Protein AF-A0A5M9JS81-F1 (afdb_monomer_lite)

Foldseek 3Di:
DDKDADDPVPPDARIWDADPVGTQKGWHQDPPFQWIWIDGPPWIKIWHFDDDPDTKTKIWGQAPVRDIWIKIWDWFLDDLAVVLVAPSTFTFIATPVPRDTFKTKHQHHDDPPVDQIGIDGDVVNVVVCSDDSVVVRRVVSRVSVSVVVVVVVVVVVVVD

pLDDT: mean 85.74, std 10.2, range [51.81, 96.88]

Sequence (160 aa):
MSIAIHSGLSGEPSIVVSSPAGVMGTADFHSFSSKTDIVVGNTSTSLQSTGFLSPVWDFTYTFDDGHQEVFEWRRSSGDAVAGLGGRSRGQKLVRVSNGEVVAAWTHPGGFNLDKLAKIGLLDSAREYGWGERWDVTVVIGALALIEKERRTRNNASNAA

Secondary structure (DSSP, 8-state):
-EEEE--TTSSS-SEEEEETTEEEEEEEE-TTSS-EEEEETTEEEEEEEE-SSS-EEEEEEE-TTS-EEEEEEEEE-SHHHHTTTEEEEEEEEEETTT--EEEEEEEESSS-SS---EEEE-HHHHHTT--HHHHHHHHHHHHHHHHHHHHHHHHHHHT-

Radius of gyration: 15.45 Å; chains: 1; bounding box: 45×35×36 Å

Structure (mmCIF, N/CA/C/O backbone):
data_AF-A0A5M9JS81-F1
#
_entry.id   AF-A0A5M9JS81-F1
#
loop_
_atom_site.group_PDB
_atom_site.id
_atom_site.type_symbol
_atom_site.label_atom_id
_atom_site.label_alt_id
_atom_site.label_comp_id
_atom_site.label_asym_id
_atom_site.label_entity_id
_atom_site.label_seq_id
_atom_site.pdbx_PDB_ins_code
_atom_site.Cartn_x
_atom_site.Cartn_y
_atom_site.Cartn_z
_atom_site.occupancy
_atom_site.B_iso_or_equiv
_atom_site.auth_seq_id
_atom_site.auth_comp_id
_atom_site.auth_asym_id
_atom_site.auth_atom_id
_atom_site.pdbx_PDB_model_num
ATOM 1 N N . MET A 1 1 ? -8.327 16.077 -2.415 1.00 78.88 1 MET A N 1
ATOM 2 C CA . MET A 1 1 ? -7.440 15.203 -1.623 1.00 78.88 1 MET A CA 1
ATOM 3 C C . MET A 1 1 ? -6.109 15.915 -1.475 1.00 78.88 1 MET A C 1
ATOM 5 O O . MET A 1 1 ? -5.653 16.498 -2.453 1.00 78.88 1 MET A O 1
ATOM 9 N N . SER A 1 2 ? -5.532 15.919 -0.280 1.00 86.88 2 SER A N 1
ATOM 10 C CA . SER A 1 2 ? -4.213 16.481 0.013 1.00 86.88 2 SER A CA 1
ATOM 11 C C . SER A 1 2 ? -3.355 15.445 0.735 1.00 86.88 2 SER A C 1
ATOM 13 O O . SER A 1 2 ? -3.876 14.553 1.406 1.00 86.88 2 SER A O 1
ATOM 15 N N . ILE A 1 3 ? -2.040 15.552 0.555 1.00 88.81 3 ILE A N 1
ATOM 16 C CA . ILE A 1 3 ? -1.047 14.688 1.191 1.00 88.81 3 ILE A CA 1
ATOM 17 C C . ILE A 1 3 ? -0.065 15.604 1.914 1.00 88.81 3 ILE A C 1
ATOM 19 O O . ILE A 1 3 ? 0.513 16.492 1.286 1.00 88.81 3 ILE A O 1
ATOM 23 N N . ALA A 1 4 ? 0.113 15.391 3.213 1.00 89.12 4 ALA A N 1
ATOM 24 C CA . ALA A 1 4 ? 1.131 16.054 4.015 1.00 89.12 4 ALA A CA 1
ATOM 25 C C . ALA A 1 4 ? 2.219 15.044 4.401 1.00 89.12 4 ALA A C 1
ATOM 27 O O . ALA A 1 4 ? 1.924 13.882 4.688 1.00 89.12 4 ALA A O 1
ATOM 28 N N . ILE A 1 5 ? 3.480 15.479 4.359 1.00 87.50 5 ILE A N 1
ATOM 29 C CA . ILE A 1 5 ? 4.648 14.663 4.701 1.00 87.50 5 ILE A CA 1
ATOM 30 C C . ILE A 1 5 ? 5.395 15.374 5.820 1.00 87.50 5 ILE A C 1
ATOM 32 O O . ILE A 1 5 ? 5.822 16.517 5.653 1.00 87.50 5 ILE A O 1
ATOM 36 N N . HIS A 1 6 ? 5.585 14.673 6.931 1.00 83.62 6 HIS A N 1
ATOM 37 C CA . HIS A 1 6 ? 6.191 15.209 8.140 1.00 83.62 6 HIS A CA 1
ATOM 38 C C . HIS A 1 6 ? 7.532 14.525 8.429 1.00 83.62 6 HIS A C 1
ATOM 40 O O . HIS A 1 6 ? 7.801 13.381 8.032 1.00 83.62 6 HIS A O 1
ATOM 46 N N . SER A 1 7 ? 8.420 15.253 9.105 1.00 73.00 7 SER A N 1
ATOM 47 C CA . SER A 1 7 ? 9.674 14.708 9.619 1.00 73.00 7 SER A CA 1
ATOM 48 C C . SER A 1 7 ? 9.459 14.147 11.027 1.00 73.00 7 SER A C 1
ATOM 50 O O . SER A 1 7 ? 8.623 14.644 11.784 1.00 73.00 7 SER A O 1
ATOM 52 N N . GLY A 1 8 ? 10.239 13.125 11.397 1.00 62.00 8 GLY A N 1
ATOM 53 C CA . GLY A 1 8 ? 10.082 12.382 12.659 1.00 62.00 8 GLY A CA 1
ATOM 54 C C . GLY A 1 8 ? 10.337 13.183 13.945 1.00 62.00 8 GLY A C 1
ATOM 55 O O . GLY A 1 8 ? 10.305 12.610 15.025 1.00 62.00 8 GLY A O 1
ATOM 56 N N . LEU A 1 9 ? 10.600 14.490 13.845 1.00 62.19 9 LEU A N 1
ATOM 57 C CA . LEU A 1 9 ? 10.746 15.403 14.985 1.00 62.19 9 LEU A CA 1
ATOM 58 C C . LEU A 1 9 ? 9.480 16.235 15.256 1.00 62.19 9 LEU A C 1
ATOM 60 O O . LEU A 1 9 ? 9.442 16.962 16.242 1.00 62.19 9 LEU A O 1
ATOM 64 N N . SER A 1 10 ? 8.461 16.159 14.393 1.00 63.22 10 SER A N 1
ATOM 65 C CA . SER A 1 10 ? 7.247 16.989 14.494 1.00 63.22 10 SER A CA 1
ATOM 66 C C . SER A 1 10 ? 6.203 16.473 15.493 1.00 63.22 10 SER A C 1
ATOM 68 O O . SER A 1 10 ? 5.296 17.215 15.850 1.00 63.22 10 SER A O 1
ATOM 70 N N . GLY A 1 11 ? 6.306 15.214 15.939 1.00 72.12 11 GLY A N 1
ATOM 71 C CA . GLY A 1 11 ? 5.258 14.544 16.724 1.00 72.12 11 GLY A CA 1
ATOM 72 C C . GLY A 1 11 ? 3.995 14.194 15.919 1.00 72.12 11 GLY A C 1
ATOM 73 O O . GLY A 1 11 ? 3.086 13.571 16.461 1.00 72.12 11 GLY A O 1
ATOM 74 N N . GLU A 1 12 ? 3.941 14.568 14.638 1.00 80.31 12 GLU A N 1
ATOM 75 C CA . GLU A 1 12 ? 2.863 14.248 13.703 1.00 80.31 12 GLU A CA 1
ATOM 76 C C . GLU A 1 12 ? 3.183 12.958 12.922 1.00 80.31 12 GLU A C 1
ATOM 78 O O . GLU A 1 12 ? 4.363 12.635 12.732 1.00 80.31 12 GLU A O 1
ATOM 83 N N . PRO A 1 13 ? 2.165 12.221 12.429 1.00 83.94 13 PRO A N 1
ATOM 84 C CA . PRO A 1 13 ? 2.395 11.056 11.582 1.00 83.94 13 PRO A CA 1
ATOM 85 C C . PRO A 1 13 ? 3.220 11.415 10.346 1.00 83.94 13 PRO A C 1
ATOM 87 O O . PRO A 1 13 ? 2.986 12.435 9.696 1.00 83.94 13 PRO A O 1
ATOM 90 N N . SER A 1 14 ? 4.159 10.542 9.982 1.00 86.94 14 SER A N 1
ATOM 91 C CA . SER A 1 14 ? 5.080 10.761 8.859 1.00 86.94 14 SER A CA 1
ATOM 92 C C . SER A 1 14 ? 4.380 11.091 7.529 1.00 86.94 14 SER A C 1
ATOM 94 O O . SER A 1 14 ? 4.911 11.873 6.737 1.00 86.94 14 SER A O 1
ATOM 96 N N . ILE A 1 15 ? 3.203 10.514 7.271 1.00 92.12 15 ILE A N 1
ATOM 97 C CA . ILE A 1 15 ? 2.335 10.832 6.131 1.00 92.12 15 ILE A CA 1
ATOM 98 C C . ILE A 1 15 ? 0.898 10.986 6.630 1.00 92.12 15 ILE A C 1
ATOM 100 O O . ILE A 1 15 ? 0.406 10.138 7.374 1.00 92.12 15 ILE A O 1
ATOM 104 N N . VAL A 1 16 ? 0.198 12.015 6.153 1.00 92.56 16 VAL A N 1
ATOM 105 C CA . VAL A 1 16 ? -1.242 12.209 6.371 1.00 92.56 16 VAL A CA 1
ATOM 106 C C . VAL A 1 16 ? -1.933 12.390 5.023 1.00 92.56 16 VAL A C 1
ATOM 108 O O . VAL A 1 16 ? -1.543 13.249 4.231 1.00 92.56 16 VAL A O 1
ATOM 111 N N . VAL A 1 17 ? -2.962 11.584 4.758 1.00 91.25 17 VAL A N 1
ATOM 112 C CA . VAL A 1 17 ? -3.821 11.705 3.574 1.00 91.25 17 VAL A CA 1
ATOM 113 C C . VAL A 1 17 ? -5.188 12.213 4.009 1.00 91.25 17 VAL A C 1
ATOM 115 O O . VAL A 1 17 ? -5.841 11.598 4.853 1.00 91.25 17 VAL A O 1
ATOM 118 N N . SER A 1 18 ? -5.637 13.311 3.404 1.00 91.75 18 SER A N 1
ATOM 119 C CA . SER A 1 18 ? -6.886 13.982 3.773 1.00 91.75 18 SER A CA 1
ATOM 120 C C . SER A 1 18 ? -7.767 14.283 2.562 1.00 91.75 18 SER A C 1
ATOM 122 O O . SER A 1 18 ? -7.300 14.558 1.451 1.00 91.75 18 SER A O 1
ATOM 124 N N . SER A 1 19 ? -9.076 14.291 2.788 1.00 88.50 19 SER A N 1
ATOM 125 C CA . SER A 1 19 ? -10.086 14.851 1.891 1.00 88.50 19 SER A CA 1
ATOM 126 C C . SER A 1 19 ? -10.670 16.133 2.505 1.00 88.50 19 SER A C 1
ATOM 128 O O . SER A 1 19 ? -10.417 16.419 3.676 1.00 88.50 19 SER A O 1
ATOM 130 N N . PRO A 1 20 ? -11.477 16.915 1.764 1.00 89.12 20 PRO A N 1
ATOM 131 C CA . PRO A 1 20 ? -12.207 18.038 2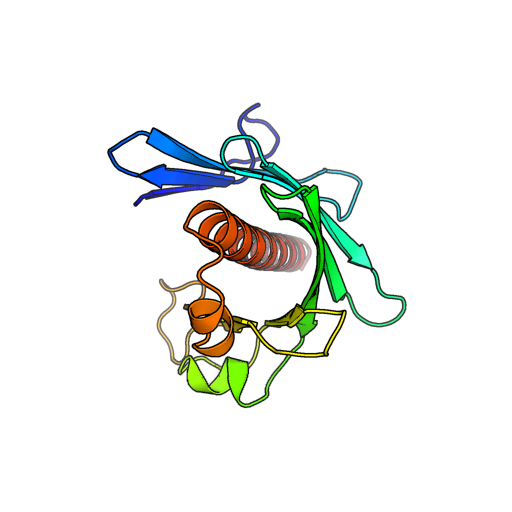.355 1.00 89.12 20 PRO A CA 1
ATOM 132 C C . PRO A 1 20 ? -13.114 17.646 3.534 1.00 89.12 20 PRO A C 1
ATOM 134 O O . PRO A 1 20 ? -13.433 18.501 4.351 1.00 89.12 20 PRO A O 1
ATOM 137 N N . ALA A 1 21 ? -13.520 16.374 3.633 1.00 87.19 21 ALA A N 1
ATOM 138 C CA . ALA A 1 21 ? -14.350 15.869 4.723 1.00 87.19 21 ALA A CA 1
ATOM 139 C C . ALA A 1 21 ? -13.547 15.469 5.977 1.00 87.19 21 ALA A C 1
ATOM 141 O O . ALA A 1 21 ? -14.139 15.284 7.036 1.00 87.19 21 ALA A O 1
ATOM 142 N N . GLY A 1 22 ? -12.218 15.337 5.881 1.00 89.56 22 GLY A N 1
ATOM 143 C CA . GLY A 1 22 ? -11.360 14.984 7.012 1.00 89.56 22 GLY A CA 1
ATOM 144 C C . GLY A 1 22 ? -10.173 14.094 6.643 1.00 89.56 22 GLY A C 1
ATOM 145 O O . GLY A 1 22 ? -9.893 13.837 5.469 1.00 89.56 22 GLY A O 1
ATOM 146 N N . VAL A 1 23 ? -9.463 13.625 7.672 1.00 92.06 23 VAL A N 1
ATOM 147 C CA . VAL A 1 23 ? -8.333 12.694 7.533 1.00 92.06 23 VAL A CA 1
ATOM 148 C C . VAL A 1 23 ? -8.851 11.330 7.083 1.00 92.06 23 VAL A C 1
ATOM 150 O O . VAL A 1 23 ? -9.749 10.768 7.702 1.00 92.06 23 VAL A O 1
ATOM 153 N N . MET A 1 24 ? -8.271 10.802 6.008 1.00 93.06 24 MET A N 1
ATOM 154 C CA . MET A 1 24 ? -8.606 9.485 5.463 1.00 93.06 24 MET A CA 1
ATOM 155 C C . MET A 1 24 ? -7.711 8.401 6.062 1.00 93.06 24 MET A C 1
ATOM 157 O O . MET A 1 24 ? -8.182 7.319 6.398 1.00 93.06 24 MET A O 1
ATOM 161 N N . GLY A 1 25 ? -6.424 8.700 6.232 1.00 93.88 25 GLY A N 1
ATOM 162 C CA . GLY A 1 25 ? -5.493 7.795 6.887 1.00 93.88 25 GLY A CA 1
ATOM 163 C C . GLY A 1 25 ? -4.112 8.398 7.087 1.00 93.88 25 GLY A C 1
ATOM 164 O O . GLY A 1 25 ? -3.786 9.462 6.551 1.00 93.88 25 GLY A O 1
ATOM 165 N N . THR A 1 26 ? -3.302 7.705 7.874 1.00 95.12 26 THR A N 1
ATOM 166 C CA . THR A 1 26 ? -1.959 8.131 8.254 1.00 95.12 26 THR A CA 1
ATOM 167 C C . THR A 1 26 ? -0.961 6.988 8.108 1.00 95.12 26 THR A C 1
ATOM 169 O O . THR A 1 26 ? -1.329 5.813 8.135 1.00 95.12 26 THR A O 1
ATOM 172 N N . ALA A 1 27 ? 0.310 7.339 7.931 1.00 94.12 27 ALA A N 1
ATOM 173 C CA . ALA A 1 27 ? 1.426 6.407 7.992 1.00 94.12 27 ALA A CA 1
ATOM 174 C C . ALA A 1 27 ? 2.494 6.959 8.928 1.00 94.12 27 ALA A C 1
ATOM 176 O O . ALA A 1 27 ? 2.817 8.145 8.840 1.00 94.12 27 ALA A O 1
ATOM 177 N N . ASP A 1 28 ? 3.091 6.108 9.754 1.00 92.69 28 ASP A N 1
ATOM 178 C CA . ASP A 1 28 ? 4.194 6.503 10.618 1.00 92.69 28 ASP A CA 1
ATOM 179 C C . ASP A 1 28 ? 5.413 5.596 10.475 1.00 92.69 28 ASP A C 1
ATOM 181 O O . ASP A 1 28 ? 5.312 4.368 10.479 1.00 92.69 28 ASP A O 1
ATOM 185 N N . PHE A 1 29 ? 6.582 6.207 10.300 1.00 89.75 29 PHE A N 1
ATOM 186 C CA . PHE A 1 29 ? 7.834 5.505 10.064 1.00 89.75 29 PHE A CA 1
ATOM 187 C C . PHE A 1 29 ? 8.595 5.322 11.361 1.00 89.75 29 PHE A C 1
ATOM 189 O O . PHE A 1 29 ? 8.821 6.265 12.112 1.00 89.75 29 PHE A O 1
ATOM 196 N N . HIS A 1 30 ? 9.082 4.107 11.581 1.00 85.19 30 HIS A N 1
ATOM 197 C CA . HIS A 1 30 ? 9.879 3.814 12.759 1.00 85.19 30 HIS A CA 1
ATOM 198 C C . HIS A 1 30 ? 11.352 4.134 12.491 1.00 85.19 30 HIS A C 1
ATOM 200 O O . HIS A 1 30 ? 11.910 3.726 11.476 1.00 85.19 30 HIS A O 1
ATOM 206 N N . SER A 1 31 ? 12.012 4.839 13.412 1.00 75.88 31 SER A N 1
ATOM 207 C CA . SER A 1 31 ? 13.407 5.283 13.229 1.00 75.88 31 SER A CA 1
ATOM 208 C C . SER A 1 31 ? 14.431 4.144 13.230 1.00 75.88 31 SER A C 1
ATOM 210 O O . SER A 1 31 ? 15.480 4.256 12.604 1.00 75.88 31 SER A O 1
ATOM 212 N N . PHE A 1 32 ? 14.135 3.050 13.935 1.00 71.94 32 PHE A N 1
ATOM 213 C CA . PHE A 1 32 ? 15.060 1.928 14.150 1.00 71.94 32 PHE A CA 1
ATOM 214 C C . PHE A 1 32 ? 14.583 0.619 13.515 1.00 71.94 32 PHE A C 1
ATOM 216 O O . PHE A 1 32 ? 15.153 -0.440 13.761 1.00 71.94 32 PHE A O 1
ATOM 223 N N . SER A 1 33 ? 13.519 0.675 12.718 1.00 81.25 33 SER A N 1
ATOM 224 C CA . SER A 1 33 ? 12.935 -0.490 12.062 1.00 81.25 33 SER A CA 1
ATOM 225 C C . SER A 1 33 ? 12.539 -0.140 10.636 1.00 81.25 33 SER A C 1
ATOM 227 O O . SER A 1 33 ? 12.298 1.015 10.301 1.00 81.25 33 SER A O 1
ATOM 229 N N . SER A 1 34 ? 12.427 -1.155 9.783 1.00 82.88 34 SER A N 1
ATOM 230 C CA . SER A 1 34 ? 11.801 -0.990 8.473 1.00 82.88 34 SER A CA 1
ATOM 231 C C . SER A 1 34 ? 10.290 -0.749 8.594 1.00 82.88 34 SER A C 1
ATOM 233 O O . SER A 1 34 ? 9.675 -0.299 7.631 1.00 82.88 34 SER A O 1
ATOM 235 N N . LYS A 1 35 ? 9.694 -1.013 9.762 1.00 89.75 35 LYS A N 1
ATOM 236 C CA . LYS A 1 35 ? 8.255 -0.950 10.015 1.00 89.75 35 LYS A CA 1
ATOM 237 C C . LYS A 1 35 ? 7.647 0.428 9.725 1.00 89.75 35 LYS A C 1
ATOM 239 O O . LYS A 1 35 ? 8.211 1.478 10.036 1.00 89.75 35 LYS A O 1
ATOM 244 N N . THR A 1 36 ? 6.460 0.404 9.135 1.00 92.31 36 THR A N 1
ATOM 245 C CA . THR A 1 36 ? 5.572 1.554 8.996 1.00 92.31 36 THR A CA 1
ATOM 246 C C . THR A 1 36 ? 4.184 1.176 9.447 1.00 92.31 36 THR A C 1
ATOM 248 O O . THR A 1 36 ? 3.596 0.261 8.880 1.00 92.31 36 THR A O 1
ATOM 251 N N . ASP A 1 37 ? 3.662 1.883 10.437 1.00 94.50 37 ASP A N 1
ATOM 252 C CA . ASP A 1 37 ? 2.286 1.684 10.877 1.00 94.50 37 ASP A CA 1
ATOM 253 C C . ASP A 1 37 ? 1.359 2.535 10.011 1.00 94.50 37 ASP A C 1
ATOM 255 O O . ASP A 1 37 ? 1.636 3.706 9.765 1.00 94.50 37 ASP A O 1
ATOM 259 N N . ILE A 1 38 ? 0.294 1.926 9.498 1.00 95.50 38 ILE A N 1
ATOM 260 C CA . ILE A 1 38 ? -0.704 2.540 8.625 1.00 95.50 38 ILE A CA 1
ATOM 261 C C . ILE A 1 38 ? -2.050 2.459 9.335 1.00 95.50 38 ILE A C 1
ATOM 263 O O . ILE A 1 38 ? -2.478 1.372 9.723 1.00 95.50 38 ILE A O 1
ATOM 267 N N . VAL A 1 39 ? -2.728 3.597 9.470 1.00 95.62 39 VAL A N 1
ATOM 268 C CA . VAL A 1 39 ? -4.049 3.686 10.103 1.00 95.62 39 VAL A CA 1
ATOM 269 C C . VAL A 1 39 ? -5.034 4.321 9.130 1.00 95.62 39 VAL A C 1
ATOM 271 O O . VAL A 1 39 ? -4.792 5.417 8.629 1.00 95.62 39 VAL A O 1
ATOM 274 N N . VAL A 1 40 ? -6.151 3.645 8.865 1.00 93.94 40 VAL A N 1
ATOM 275 C CA . VAL A 1 40 ? -7.227 4.117 7.981 1.00 93.94 40 VAL A CA 1
ATOM 276 C C . VAL A 1 40 ? -8.571 3.834 8.647 1.00 93.9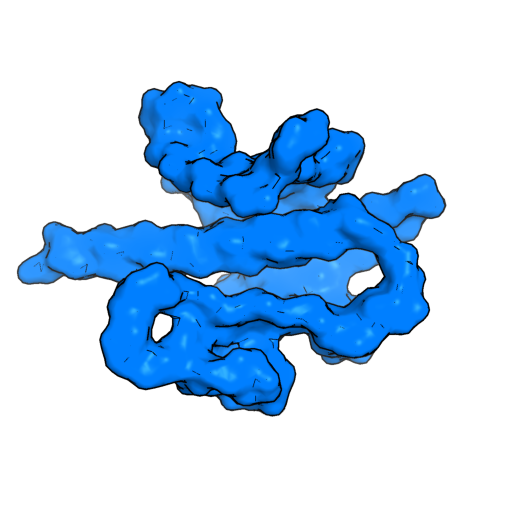4 40 VAL A C 1
ATOM 278 O O . VAL A 1 40 ? -9.000 2.684 8.747 1.00 93.94 40 VAL A O 1
ATOM 281 N N . GLY A 1 41 ? -9.242 4.884 9.124 1.00 89.19 41 GLY A N 1
ATOM 282 C CA . GLY A 1 41 ? -10.459 4.744 9.926 1.00 89.19 41 GLY A CA 1
ATOM 283 C C . GLY A 1 41 ? -10.210 3.908 11.188 1.00 89.19 41 GLY A C 1
ATOM 284 O O . GLY A 1 41 ? -9.409 4.282 12.038 1.00 89.19 41 GLY A O 1
ATOM 285 N N . ASN A 1 42 ? -10.895 2.769 11.301 1.00 87.56 42 ASN A N 1
ATOM 286 C CA . ASN A 1 42 ? -10.736 1.794 12.386 1.00 87.56 42 ASN A CA 1
ATOM 287 C C . ASN A 1 42 ? -9.781 0.630 12.045 1.00 87.56 42 ASN A C 1
ATOM 289 O O . ASN A 1 42 ? -9.601 -0.263 12.872 1.00 87.56 42 ASN A O 1
ATOM 293 N N . THR A 1 43 ? -9.169 0.622 10.858 1.00 89.94 43 THR A N 1
ATOM 294 C CA . THR A 1 43 ? -8.183 -0.393 10.467 1.00 89.94 43 THR A CA 1
ATOM 295 C C . THR A 1 43 ? -6.776 0.099 10.758 1.00 89.94 43 THR A C 1
ATOM 297 O O . THR A 1 43 ? -6.402 1.206 10.375 1.00 89.94 43 THR A O 1
ATOM 300 N N . SER A 1 44 ? -5.979 -0.759 11.392 1.00 92.81 44 SER A N 1
ATOM 301 C CA . SER A 1 44 ? -4.548 -0.556 11.592 1.00 92.81 44 SER A CA 1
ATOM 302 C C . SER A 1 44 ? -3.784 -1.744 11.024 1.00 92.81 44 SER A C 1
ATOM 304 O O . SER A 1 44 ? -4.174 -2.895 11.226 1.00 92.81 44 SER A O 1
ATOM 306 N N . THR A 1 45 ? -2.712 -1.469 10.291 1.00 94.75 45 THR A N 1
ATOM 307 C CA . THR A 1 45 ? -1.809 -2.490 9.764 1.00 94.75 45 THR A CA 1
ATOM 308 C C . THR A 1 45 ? -0.370 -2.000 9.790 1.00 94.75 45 THR A C 1
ATOM 310 O O . THR A 1 45 ? -0.102 -0.804 9.887 1.00 94.75 45 THR A O 1
ATOM 313 N N . SER A 1 46 ? 0.572 -2.928 9.694 1.00 94.69 46 SER A N 1
ATOM 314 C CA . SER A 1 46 ? 1.994 -2.625 9.685 1.00 94.69 46 SER A CA 1
ATOM 315 C C . SER A 1 46 ? 2.617 -3.112 8.389 1.00 94.69 46 SER A C 1
ATOM 317 O O . SER A 1 46 ? 2.620 -4.306 8.105 1.00 94.69 46 SER A O 1
ATOM 319 N N . LEU A 1 47 ? 3.176 -2.177 7.628 1.00 93.81 47 LEU A N 1
ATOM 320 C CA . LEU A 1 47 ? 3.995 -2.449 6.461 1.00 93.81 47 LEU A CA 1
ATOM 321 C C . LEU A 1 47 ? 5.438 -2.693 6.904 1.00 93.81 47 LEU A C 1
ATOM 323 O O . LEU A 1 47 ? 6.084 -1.801 7.461 1.00 93.81 47 LEU A O 1
ATOM 327 N N . GLN A 1 48 ? 5.969 -3.875 6.631 1.00 93.19 48 GLN A N 1
ATOM 328 C CA . GLN A 1 48 ? 7.302 -4.278 7.076 1.00 93.19 48 GLN A CA 1
ATOM 329 C C . GLN A 1 48 ? 8.097 -4.896 5.935 1.00 93.19 48 GLN A C 1
ATOM 331 O O . GLN A 1 48 ? 7.527 -5.465 5.013 1.00 93.19 48 GLN A O 1
ATOM 336 N N . SER A 1 49 ? 9.422 -4.750 5.974 1.00 90.06 49 SER A N 1
ATOM 337 C CA . SER A 1 49 ? 10.277 -5.396 4.981 1.00 90.06 49 SER A CA 1
ATOM 338 C C . SER A 1 49 ? 10.531 -6.833 5.409 1.00 90.06 49 SER A C 1
ATOM 340 O O . SER A 1 49 ? 11.243 -7.057 6.388 1.00 90.06 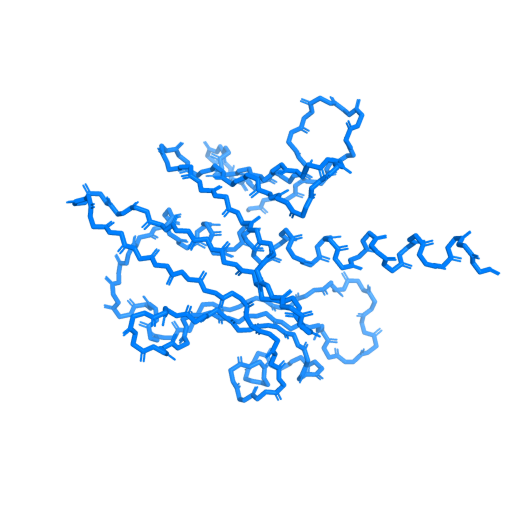49 SER A O 1
ATOM 342 N N . THR A 1 50 ? 10.042 -7.792 4.637 1.00 78.88 50 THR A N 1
ATOM 343 C CA . THR A 1 50 ? 10.389 -9.207 4.738 1.00 78.88 50 THR A CA 1
ATOM 344 C C . THR A 1 50 ? 11.178 -9.602 3.496 1.00 78.88 50 THR A C 1
ATOM 346 O O . THR A 1 50 ? 10.796 -9.350 2.361 1.00 78.88 50 THR A O 1
ATOM 349 N N . GLY A 1 51 ? 12.381 -10.139 3.669 1.00 65.69 51 GLY A N 1
ATOM 350 C CA . GLY A 1 51 ? 13.206 -10.517 2.524 1.00 65.69 51 GLY A CA 1
ATOM 351 C C . GLY A 1 51 ? 14.679 -10.611 2.868 1.00 65.69 51 GLY A C 1
ATOM 352 O O . GLY A 1 51 ? 15.243 -9.709 3.478 1.00 65.69 51 GLY A O 1
ATOM 353 N N . PHE A 1 52 ? 15.298 -11.716 2.458 1.00 55.81 52 PHE A N 1
ATOM 354 C CA . PHE A 1 52 ? 16.698 -12.010 2.763 1.00 55.81 52 PHE A CA 1
ATOM 355 C C . PHE A 1 52 ? 17.673 -11.398 1.740 1.00 55.81 52 PHE A C 1
ATOM 357 O O . PHE A 1 52 ? 18.740 -10.925 2.111 1.00 55.81 52 PHE A O 1
ATOM 364 N N . LEU A 1 53 ? 17.296 -11.368 0.453 1.00 60.62 53 LEU A N 1
ATOM 365 C CA . LEU A 1 53 ? 18.148 -10.880 -0.652 1.00 60.62 53 LEU A CA 1
ATOM 366 C C . LEU A 1 53 ? 17.582 -9.652 -1.376 1.00 60.62 53 LEU A C 1
ATOM 368 O O . LEU A 1 53 ? 18.291 -8.960 -2.104 1.00 60.62 53 LEU A O 1
ATOM 372 N N . SER A 1 54 ? 16.288 -9.382 -1.233 1.00 66.44 54 SER A N 1
ATOM 373 C CA . SER A 1 54 ? 15.624 -8.207 -1.792 1.00 66.44 54 SER A CA 1
ATOM 374 C C . SER A 1 54 ? 14.430 -7.857 -0.914 1.00 66.44 54 SER A C 1
ATOM 376 O O . SER A 1 54 ? 13.718 -8.774 -0.508 1.00 66.44 54 SER A O 1
ATOM 378 N N . PRO A 1 55 ? 14.203 -6.568 -0.616 1.00 77.69 55 PRO A N 1
ATOM 379 C CA . PRO A 1 55 ? 13.095 -6.172 0.237 1.00 77.69 55 PRO A CA 1
ATOM 380 C C . PRO A 1 55 ? 11.770 -6.439 -0.485 1.00 77.69 55 PRO A C 1
ATOM 382 O O . PRO A 1 55 ? 11.506 -5.850 -1.540 1.00 77.69 55 PRO A O 1
ATOM 385 N N . VAL A 1 56 ? 10.962 -7.334 0.081 1.00 89.44 56 VAL A N 1
ATOM 386 C CA . VAL A 1 56 ? 9.518 -7.414 -0.150 1.00 89.44 56 VAL A CA 1
ATOM 387 C C . VAL A 1 56 ? 8.857 -6.697 1.018 1.00 89.44 56 VAL A C 1
ATOM 389 O O . VAL A 1 56 ? 9.356 -6.763 2.137 1.00 89.44 56 VAL A O 1
ATOM 392 N N . TRP A 1 57 ? 7.792 -5.947 0.757 1.00 94.00 57 TRP A N 1
ATOM 393 C CA . TRP A 1 57 ? 7.089 -5.234 1.816 1.00 94.00 57 TRP A CA 1
ATOM 394 C C . TRP A 1 57 ? 5.694 -5.799 1.998 1.00 94.00 57 TRP A C 1
ATOM 396 O O . TRP A 1 57 ? 4.839 -5.571 1.144 1.00 94.00 57 TRP A O 1
ATOM 406 N N . ASP A 1 58 ? 5.465 -6.523 3.086 1.00 94.94 58 ASP A N 1
ATOM 407 C CA . ASP A 1 58 ? 4.165 -7.113 3.388 1.00 94.94 58 ASP A CA 1
ATOM 408 C C . ASP A 1 58 ? 3.371 -6.294 4.402 1.00 94.94 58 ASP A C 1
ATOM 410 O O . ASP A 1 58 ? 3.929 -5.563 5.224 1.00 94.94 58 ASP A O 1
ATOM 414 N N . PHE A 1 59 ? 2.052 -6.438 4.324 1.00 96.12 59 PHE A N 1
ATOM 415 C CA . PHE A 1 59 ? 1.121 -6.059 5.375 1.00 96.12 59 PHE A CA 1
ATOM 416 C C . PHE A 1 59 ? -0.056 -7.039 5.394 1.00 96.12 59 PHE A C 1
ATOM 418 O O . PHE A 1 59 ? -0.415 -7.629 4.372 1.00 96.12 59 PHE A O 1
ATOM 425 N N . THR A 1 60 ? -0.680 -7.198 6.561 1.00 96.88 60 THR A N 1
ATOM 426 C CA . THR A 1 60 ? -1.919 -7.976 6.712 1.00 96.88 60 THR A CA 1
ATOM 427 C C . THR A 1 60 ? -3.102 -7.025 6.821 1.00 96.88 60 THR A C 1
ATOM 429 O O . THR A 1 60 ? -3.102 -6.134 7.670 1.00 96.88 60 THR A O 1
ATOM 432 N N . TYR A 1 61 ? -4.111 -7.197 5.976 1.00 95.69 61 TYR A N 1
ATOM 433 C CA . TYR A 1 61 ? -5.353 -6.435 6.034 1.00 95.69 61 TYR A CA 1
ATOM 434 C C . TYR A 1 61 ? -6.456 -7.286 6.653 1.00 95.69 61 TYR A C 1
ATOM 436 O O . TYR A 1 61 ? -6.626 -8.435 6.257 1.00 95.69 61 TYR A O 1
ATOM 444 N N . THR A 1 62 ? -7.196 -6.720 7.607 1.00 95.12 62 THR A N 1
ATOM 445 C CA . THR A 1 62 ? -8.390 -7.354 8.185 1.00 95.12 62 THR A CA 1
ATOM 446 C C . THR A 1 62 ? -9.626 -6.656 7.636 1.00 95.12 62 THR A C 1
ATOM 448 O O . THR A 1 62 ? -9.755 -5.438 7.775 1.00 95.12 62 THR A O 1
ATOM 451 N N . PHE A 1 63 ? -10.500 -7.423 6.998 1.00 91.88 63 PHE A N 1
ATOM 452 C CA . PHE A 1 63 ? -11.759 -6.962 6.426 1.00 91.88 63 PHE A CA 1
ATOM 453 C C . PHE A 1 63 ? -12.853 -6.883 7.500 1.00 91.88 63 PHE A C 1
ATOM 455 O O . PHE A 1 63 ? -12.683 -7.362 8.622 1.00 91.88 63 PHE A O 1
ATOM 462 N N . ASP A 1 64 ? -13.978 -6.238 7.179 1.00 89.06 64 ASP A N 1
ATOM 463 C CA . ASP A 1 64 ? -15.058 -5.997 8.153 1.00 89.06 64 ASP A CA 1
ATOM 464 C C . ASP A 1 64 ? -15.772 -7.274 8.612 1.00 89.06 64 ASP A C 1
ATOM 466 O O . ASP A 1 64 ? -16.331 -7.311 9.706 1.00 89.06 64 ASP A O 1
ATOM 470 N N . ASP A 1 65 ? -15.723 -8.331 7.806 1.00 89.50 65 ASP A N 1
ATOM 471 C CA . ASP A 1 65 ? -16.203 -9.673 8.146 1.00 89.50 65 ASP A CA 1
ATOM 472 C C . ASP A 1 65 ? -15.198 -10.476 9.000 1.00 89.50 65 ASP A C 1
ATOM 474 O O . ASP A 1 65 ? -15.464 -11.620 9.370 1.00 89.50 65 ASP A O 1
ATOM 478 N N . GLY A 1 66 ? -14.051 -9.877 9.338 1.00 90.25 66 GLY A N 1
ATOM 479 C CA . GLY A 1 66 ? -12.984 -10.483 10.131 1.00 90.25 66 GLY A CA 1
ATOM 480 C C . GLY A 1 66 ? -12.018 -11.352 9.327 1.00 90.25 66 GLY A C 1
ATOM 481 O O . GLY A 1 66 ? -11.058 -11.873 9.900 1.00 90.25 66 GLY A O 1
ATOM 482 N N . HIS A 1 67 ? -12.226 -11.508 8.017 1.00 91.69 67 HIS A N 1
ATOM 483 C CA . HIS A 1 67 ? -11.279 -12.212 7.158 1.00 91.69 67 HIS A CA 1
ATOM 484 C C . HIS A 1 67 ? -9.969 -11.424 7.038 1.00 91.69 67 HIS A C 1
ATOM 486 O O . HIS A 1 67 ? -9.937 -10.196 7.144 1.00 91.69 67 HIS A O 1
ATOM 492 N N . GLN A 1 68 ? -8.860 -12.145 6.868 1.00 95.56 68 GLN A N 1
ATOM 493 C CA . GLN A 1 68 ? -7.532 -11.555 6.753 1.00 95.56 68 GLN A CA 1
ATOM 494 C C . GLN A 1 68 ? -6.860 -11.965 5.447 1.00 95.56 68 GLN A C 1
ATOM 496 O O . GLN A 1 68 ? -6.849 -13.141 5.087 1.00 95.56 68 GLN A O 1
ATOM 501 N N . GLU A 1 69 ? -6.236 -10.999 4.775 1.00 95.88 69 GLU A N 1
ATOM 502 C CA . GLU A 1 69 ? -5.350 -11.245 3.633 1.00 95.88 69 GLU A CA 1
ATOM 503 C C . GLU A 1 69 ? -3.984 -10.636 3.874 1.00 95.88 69 GLU A C 1
ATOM 505 O O . GLU A 1 69 ? -3.854 -9.535 4.412 1.00 95.88 69 GLU A O 1
ATOM 510 N N . VAL A 1 70 ? -2.968 -11.336 3.381 1.00 96.69 70 VAL A N 1
ATOM 511 C CA . VAL A 1 70 ? -1.612 -10.810 3.297 1.00 96.69 70 VAL A CA 1
ATOM 512 C C . VAL A 1 70 ? -1.391 -10.270 1.893 1.00 96.69 70 VAL A C 1
ATOM 514 O O . VAL A 1 70 ? -1.660 -10.946 0.893 1.00 96.69 70 VAL A O 1
ATOM 517 N N . PHE A 1 71 ? -0.865 -9.055 1.828 1.00 96.75 71 PHE A N 1
ATOM 518 C CA . PHE A 1 71 ? -0.469 -8.417 0.587 1.00 96.75 71 PHE A CA 1
ATOM 519 C C . PHE A 1 71 ? 1.008 -8.063 0.622 1.00 96.75 71 PHE A C 1
ATOM 521 O O . PHE A 1 71 ? 1.526 -7.633 1.646 1.00 96.75 71 PHE A O 1
ATOM 528 N N . GLU A 1 72 ? 1.669 -8.197 -0.522 1.00 96.44 72 GLU A N 1
ATOM 529 C CA . GLU A 1 72 ? 3.096 -7.946 -0.670 1.00 96.44 72 GLU A CA 1
ATOM 530 C C . GLU A 1 72 ? 3.380 -6.974 -1.809 1.00 96.44 72 GLU A C 1
ATOM 532 O O . GLU A 1 72 ? 3.094 -7.249 -2.978 1.00 96.44 72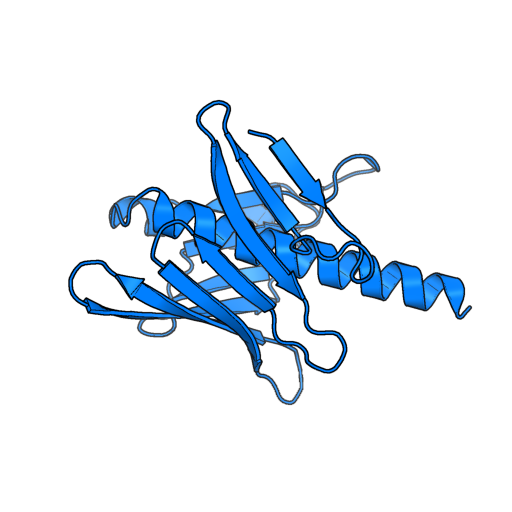 GLU A O 1
ATOM 537 N N . TRP A 1 73 ? 4.026 -5.858 -1.490 1.00 95.56 73 TRP A N 1
ATOM 538 C CA . TRP A 1 73 ? 4.680 -5.033 -2.487 1.00 95.56 73 TRP A CA 1
ATOM 539 C C . TRP A 1 73 ? 5.994 -5.687 -2.908 1.00 95.56 73 TRP A C 1
ATOM 541 O O . TRP A 1 73 ? 6.963 -5.773 -2.148 1.00 95.56 73 TRP A O 1
ATOM 551 N N . ARG A 1 74 ? 6.022 -6.154 -4.155 1.00 93.12 74 ARG A N 1
ATOM 552 C CA . ARG A 1 74 ? 7.175 -6.802 -4.779 1.00 93.12 74 ARG A CA 1
ATOM 553 C C . ARG A 1 74 ? 7.743 -5.905 -5.865 1.00 93.12 74 ARG A C 1
ATOM 555 O O . ARG A 1 74 ? 6.996 -5.351 -6.675 1.00 93.12 74 ARG A O 1
ATOM 562 N N . ARG A 1 75 ? 9.073 -5.808 -5.940 1.00 90.56 75 ARG A N 1
ATOM 563 C CA . ARG A 1 75 ? 9.750 -5.140 -7.062 1.00 90.56 75 ARG A CA 1
ATOM 564 C C . ARG A 1 75 ? 9.279 -5.723 -8.391 1.00 90.56 75 ARG A C 1
ATOM 566 O O . ARG A 1 75 ? 9.152 -6.936 -8.542 1.00 90.56 75 ARG A O 1
ATOM 573 N N . SER A 1 76 ? 9.020 -4.847 -9.353 1.00 87.12 76 SER A N 1
ATOM 574 C CA . SER A 1 76 ? 8.562 -5.250 -10.676 1.00 87.12 76 SER A CA 1
ATOM 575 C C . SER A 1 76 ? 8.999 -4.253 -11.744 1.00 87.12 76 SER A C 1
ATOM 577 O O . SER A 1 76 ? 9.059 -3.040 -11.519 1.00 87.12 76 SER A O 1
ATOM 579 N N . SER A 1 77 ? 9.285 -4.796 -12.922 1.00 80.25 77 SER A N 1
ATOM 580 C CA . SER A 1 77 ? 9.459 -4.061 -14.176 1.00 80.25 77 SER A CA 1
ATOM 581 C C . SER A 1 77 ? 8.540 -4.573 -15.292 1.00 80.25 77 SER A C 1
ATOM 583 O O . SER A 1 77 ? 8.734 -4.222 -16.450 1.00 80.25 77 SER A O 1
ATOM 585 N N . GLY A 1 78 ? 7.584 -5.447 -14.952 1.00 76.06 78 GLY A N 1
ATOM 586 C CA . GLY A 1 78 ? 6.670 -6.084 -15.906 1.00 76.06 78 GLY A CA 1
ATOM 587 C C . GLY A 1 78 ? 5.395 -5.280 -16.171 1.00 76.06 78 GLY A C 1
ATOM 588 O O . GLY A 1 78 ? 5.245 -4.153 -15.690 1.00 76.06 78 GLY A O 1
ATOM 589 N N . ASP A 1 79 ? 4.454 -5.898 -16.887 1.00 76.00 79 ASP A N 1
ATOM 590 C CA . ASP A 1 79 ? 3.267 -5.249 -17.468 1.00 76.00 79 ASP A CA 1
ATOM 591 C C . ASP A 1 79 ? 2.416 -4.464 -16.468 1.00 76.00 79 ASP A C 1
ATOM 593 O O . ASP A 1 79 ? 1.992 -3.356 -16.773 1.00 76.00 79 ASP A O 1
ATOM 597 N N . ALA A 1 80 ? 2.246 -4.956 -15.237 1.00 76.56 80 ALA A N 1
ATOM 598 C CA . ALA A 1 80 ? 1.501 -4.238 -14.195 1.00 76.56 80 ALA A CA 1
ATOM 599 C C . ALA A 1 80 ? 2.097 -2.851 -13.862 1.00 76.56 80 ALA A C 1
ATOM 601 O O . ALA A 1 80 ? 1.375 -1.920 -13.522 1.00 76.56 80 ALA A O 1
ATOM 602 N N . VAL A 1 81 ? 3.421 -2.702 -13.963 1.00 79.44 81 VAL A N 1
ATOM 603 C CA . VAL A 1 81 ? 4.141 -1.438 -13.726 1.00 79.44 81 VAL A CA 1
ATOM 604 C C . VAL A 1 81 ? 4.263 -0.643 -15.030 1.00 79.44 81 VAL A C 1
ATOM 606 O O . VAL A 1 81 ? 4.126 0.581 -15.020 1.00 79.44 81 VAL A O 1
ATOM 609 N N . ALA A 1 82 ? 4.498 -1.325 -16.156 1.00 75.31 82 ALA A N 1
ATOM 610 C CA . ALA A 1 82 ? 4.596 -0.701 -17.474 1.00 75.31 82 ALA A CA 1
ATOM 611 C C . ALA A 1 82 ? 3.261 -0.080 -17.926 1.00 75.31 82 ALA A C 1
ATOM 613 O O . ALA A 1 82 ? 3.255 1.022 -18.473 1.00 75.31 82 ALA A O 1
ATOM 614 N N . GLY A 1 83 ? 2.134 -0.727 -17.613 1.00 77.50 83 GLY A N 1
ATOM 615 C CA . GLY A 1 83 ? 0.776 -0.273 -17.927 1.00 77.50 83 GLY A CA 1
ATOM 616 C C . GLY A 1 83 ? 0.394 1.058 -17.273 1.00 77.50 83 GLY A C 1
ATOM 617 O O . GLY A 1 83 ? -0.470 1.765 -17.778 1.00 77.50 83 GLY A O 1
ATOM 618 N N . LEU A 1 84 ? 1.100 1.479 -16.215 1.00 80.88 84 LEU A N 1
ATOM 619 C CA . LEU A 1 84 ? 0.949 2.817 -15.626 1.00 80.88 84 LEU A CA 1
ATOM 620 C C . LEU A 1 84 ? 1.596 3.931 -16.485 1.00 80.88 84 LEU A C 1
ATOM 622 O O . LEU A 1 84 ? 1.472 5.126 -16.184 1.00 80.88 84 LEU A O 1
ATOM 626 N N . GLY A 1 85 ? 2.334 3.574 -17.543 1.00 72.88 85 GLY A N 1
ATOM 627 C CA . GLY A 1 85 ? 3.023 4.510 -18.436 1.00 72.88 85 GLY A CA 1
ATOM 628 C C . GLY A 1 85 ? 4.160 5.279 -17.751 1.00 72.88 85 GLY A C 1
ATOM 629 O O . GLY A 1 85 ? 4.293 6.492 -17.945 1.00 72.88 85 GLY A O 1
ATOM 630 N N . GLY A 1 86 ? 4.902 4.628 -16.849 1.00 72.19 86 GLY A N 1
ATOM 631 C CA . GLY A 1 86 ? 6.065 5.191 -16.145 1.00 72.19 86 GLY A CA 1
ATOM 632 C C . GLY A 1 86 ? 7.413 4.766 -16.736 1.00 72.19 86 GLY A C 1
ATOM 633 O O . GLY A 1 86 ? 7.496 4.385 -17.896 1.00 72.19 86 GLY A O 1
ATOM 634 N N . ARG A 1 87 ? 8.483 4.787 -15.926 1.00 71.38 87 ARG A N 1
ATOM 635 C CA . ARG A 1 87 ? 9.827 4.268 -16.295 1.00 71.38 87 ARG A CA 1
ATOM 636 C C . ARG A 1 87 ? 9.914 2.732 -16.312 1.00 71.38 87 ARG A C 1
ATOM 638 O O . ARG A 1 87 ? 11.017 2.189 -16.336 1.00 71.38 87 ARG A O 1
ATOM 645 N N . SER A 1 88 ? 8.779 2.038 -16.218 1.00 71.06 88 SER A N 1
ATOM 646 C CA . SER A 1 88 ? 8.687 0.572 -16.137 1.00 71.06 88 SER A CA 1
ATOM 647 C C . SER A 1 88 ? 9.542 -0.036 -15.015 1.00 71.06 88 SER A C 1
ATOM 649 O O . SER A 1 88 ? 10.021 -1.158 -15.122 1.00 71.06 88 SER A O 1
ATOM 651 N N . ARG A 1 89 ? 9.763 0.713 -13.927 1.00 82.75 89 ARG A N 1
ATOM 652 C CA . ARG A 1 89 ? 10.401 0.246 -12.686 1.00 82.75 89 ARG A CA 1
ATOM 653 C C . ARG A 1 89 ? 9.609 0.761 -11.492 1.00 82.75 89 ARG A C 1
ATOM 655 O O . ARG A 1 89 ? 9.267 1.947 -11.436 1.00 82.75 89 ARG A O 1
ATOM 662 N N . GLY A 1 90 ? 9.318 -0.125 -10.553 1.00 89.88 90 GLY A N 1
ATOM 663 C CA . GLY A 1 90 ? 8.553 0.195 -9.357 1.00 89.88 90 GLY A CA 1
ATOM 664 C C . GLY A 1 90 ? 8.199 -1.066 -8.589 1.00 89.88 90 GLY A C 1
ATOM 665 O O . GLY A 1 90 ? 8.994 -2.012 -8.544 1.00 89.88 90 GLY A O 1
ATOM 666 N N . GLN A 1 91 ? 7.013 -1.087 -7.993 1.00 93.69 91 GLN A N 1
ATOM 667 C CA . GLN A 1 91 ? 6.524 -2.254 -7.271 1.00 93.69 91 GLN A CA 1
ATOM 668 C C . GLN A 1 91 ? 5.083 -2.567 -7.649 1.00 93.69 91 GLN A C 1
ATOM 670 O O . GLN A 1 91 ? 4.307 -1.688 -8.019 1.00 93.69 91 GLN A O 1
ATOM 675 N N . LYS A 1 92 ? 4.740 -3.845 -7.557 1.00 94.62 92 LYS A N 1
ATOM 676 C CA . LYS A 1 92 ? 3.383 -4.356 -7.705 1.00 94.62 92 LYS A CA 1
ATOM 677 C C . LYS A 1 92 ? 2.908 -4.889 -6.362 1.00 94.62 92 LYS A C 1
ATOM 679 O O . LYS A 1 92 ? 3.708 -5.485 -5.646 1.00 94.62 92 LYS A O 1
ATOM 684 N N . LEU A 1 93 ? 1.640 -4.688 -6.045 1.00 96.31 93 LEU A N 1
ATOM 685 C CA . LEU A 1 93 ? 0.996 -5.271 -4.884 1.00 96.31 93 LEU A CA 1
ATOM 686 C C . LEU A 1 93 ? 0.396 -6.614 -5.277 1.00 96.31 9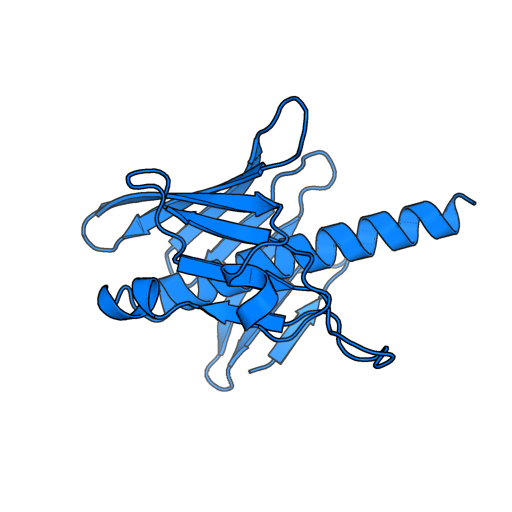3 LEU A C 1
ATOM 688 O O . LEU A 1 93 ? -0.431 -6.679 -6.188 1.00 96.31 93 LEU A O 1
ATOM 692 N N . VAL A 1 94 ? 0.833 -7.669 -4.604 1.00 95.31 94 VAL A N 1
ATOM 693 C CA . VAL A 1 94 ? 0.407 -9.045 -4.846 1.00 95.31 94 VAL A CA 1
ATOM 694 C C . VAL A 1 94 ? -0.401 -9.534 -3.658 1.00 95.31 94 VAL A C 1
ATOM 696 O O . VAL A 1 94 ? 0.053 -9.417 -2.523 1.00 95.31 94 VAL A O 1
ATOM 699 N N . ARG A 1 95 ? -1.570 -10.114 -3.913 1.00 95.44 95 ARG A N 1
ATOM 700 C CA . ARG A 1 95 ? -2.318 -10.886 -2.923 1.00 95.44 95 ARG A CA 1
ATOM 701 C C . ARG A 1 95 ? -1.637 -12.242 -2.747 1.00 95.44 95 ARG A C 1
ATOM 703 O O . ARG A 1 95 ? -1.491 -12.998 -3.707 1.00 95.44 95 ARG A O 1
ATOM 710 N N . VAL A 1 96 ? -1.175 -12.547 -1.537 1.00 95.19 96 VAL A N 1
ATOM 711 C CA . VAL A 1 96 ? -0.306 -13.715 -1.300 1.00 95.19 96 VAL A CA 1
ATOM 712 C C . VAL A 1 96 ? -1.045 -15.037 -1.498 1.00 95.19 96 VAL A C 1
ATOM 714 O O . VAL A 1 96 ? -0.451 -15.993 -1.991 1.00 95.19 96 VAL A O 1
ATOM 717 N N . SER A 1 97 ? -2.337 -15.087 -1.172 1.00 94.69 97 SER A N 1
ATOM 718 C CA . SER A 1 97 ? -3.145 -16.311 -1.216 1.00 94.69 97 SER A CA 1
ATOM 719 C C . SER A 1 97 ? -3.293 -16.913 -2.619 1.00 94.69 97 SER A C 1
ATOM 721 O O . SER A 1 97 ? -3.365 -18.133 -2.747 1.00 94.69 97 SER A O 1
ATOM 723 N N . ASN A 1 98 ? -3.305 -16.090 -3.671 1.00 92.62 98 ASN A N 1
ATOM 724 C CA . ASN A 1 98 ? -3.523 -16.537 -5.053 1.00 92.62 98 ASN A CA 1
ATOM 725 C C . ASN A 1 98 ? -2.500 -15.985 -6.071 1.00 92.62 98 ASN A C 1
ATOM 727 O O . ASN A 1 98 ? -2.526 -16.376 -7.236 1.00 92.62 98 ASN A O 1
ATOM 731 N N . GLY A 1 99 ? -1.590 -15.095 -5.661 1.00 92.00 99 GLY A N 1
ATOM 732 C CA . GLY A 1 99 ? -0.582 -14.487 -6.537 1.00 92.00 99 GLY A CA 1
ATOM 733 C C . GLY A 1 99 ? -1.109 -13.371 -7.446 1.00 92.00 99 GLY A C 1
ATOM 734 O O . GLY A 1 99 ? -0.372 -12.882 -8.307 1.00 92.00 99 GLY A O 1
ATOM 735 N N . GLU A 1 100 ? -2.358 -12.954 -7.261 1.00 93.50 100 GLU A N 1
ATOM 736 C CA . GLU A 1 100 ? -3.012 -11.918 -8.051 1.00 93.50 100 GLU A CA 1
ATOM 737 C C . GLU A 1 100 ? -2.380 -10.545 -7.824 1.00 93.50 100 GLU A C 1
ATOM 739 O O . GLU A 1 100 ? -2.049 -10.168 -6.698 1.00 93.50 100 GLU A O 1
ATOM 744 N N . VAL A 1 101 ? -2.223 -9.767 -8.897 1.00 93.50 101 VAL A N 1
ATOM 745 C CA . VAL A 1 101 ? -1.721 -8.394 -8.810 1.00 93.50 101 VAL A CA 1
ATOM 746 C C . VAL A 1 101 ? -2.904 -7.443 -8.721 1.00 93.50 101 VAL A C 1
ATOM 748 O O . VAL A 1 101 ? -3.716 -7.398 -9.639 1.00 93.50 101 VAL A O 1
ATOM 751 N N . VAL A 1 102 ? -2.978 -6.670 -7.641 1.00 95.00 102 VAL A N 1
ATOM 752 C CA . VAL A 1 102 ? -4.141 -5.823 -7.310 1.00 95.00 102 VAL A CA 1
ATOM 753 C C . VAL A 1 102 ? -3.834 -4.327 -7.396 1.00 95.00 102 VAL A C 1
ATOM 755 O O . VAL A 1 102 ? -4.719 -3.502 -7.601 1.00 95.00 102 VAL A O 1
ATOM 758 N N . ALA A 1 103 ? -2.563 -3.946 -7.299 1.00 95.25 103 ALA A N 1
ATOM 759 C CA . ALA A 1 103 ? -2.133 -2.568 -7.491 1.00 95.25 103 ALA A CA 1
ATOM 760 C C . ALA A 1 103 ? -0.696 -2.513 -8.002 1.00 95.25 103 ALA A C 1
ATOM 762 O O . ALA A 1 103 ? 0.046 -3.498 -7.968 1.00 95.25 103 ALA A O 1
ATOM 763 N N . ALA A 1 104 ? -0.278 -1.343 -8.461 1.00 94.75 104 ALA A N 1
ATOM 764 C CA . ALA A 1 104 ? 1.103 -1.076 -8.810 1.00 94.75 104 ALA A CA 1
ATOM 765 C C . ALA A 1 104 ? 1.444 0.396 -8.587 1.00 94.75 104 ALA A C 1
ATOM 767 O O . ALA A 1 104 ? 0.581 1.275 -8.610 1.00 94.75 104 ALA A O 1
ATOM 768 N N . TRP A 1 105 ? 2.733 0.670 -8.428 1.00 93.69 105 TRP A N 1
ATOM 769 C CA . TRP A 1 105 ? 3.263 2.014 -8.566 1.00 93.69 105 TRP A CA 1
ATOM 770 C C . TRP A 1 105 ? 4.569 2.009 -9.354 1.00 93.69 105 TRP A C 1
ATOM 772 O O . TRP A 1 105 ? 5.320 1.031 -9.367 1.00 93.69 105 TRP A O 1
ATOM 782 N N . THR A 1 106 ? 4.843 3.115 -10.037 1.00 91.88 106 THR A N 1
ATOM 783 C CA . THR A 1 106 ? 6.054 3.302 -10.836 1.00 91.88 106 THR A CA 1
ATOM 784 C C . THR A 1 106 ? 6.582 4.722 -10.734 1.00 91.88 106 THR A C 1
ATOM 786 O O . THR A 1 106 ? 5.830 5.671 -10.506 1.00 91.88 106 THR A O 1
ATOM 789 N N . HIS A 1 107 ? 7.882 4.879 -10.961 1.00 86.19 107 HIS A N 1
ATOM 790 C CA . HIS A 1 107 ? 8.474 6.189 -11.184 1.00 86.19 107 HIS A CA 1
ATOM 791 C C . HIS A 1 107 ? 7.931 6.824 -12.477 1.00 86.19 107 HIS A C 1
ATOM 793 O O . HIS A 1 107 ? 7.711 6.121 -13.471 1.00 86.19 107 HIS A O 1
ATOM 799 N N . PRO A 1 108 ? 7.743 8.151 -12.515 1.00 80.62 108 PRO A N 1
ATOM 800 C CA . PRO A 1 108 ? 7.221 8.826 -13.690 1.00 80.62 108 PRO A CA 1
ATOM 801 C C . PRO A 1 108 ? 8.195 8.720 -14.864 1.00 80.62 108 PRO A C 1
ATOM 803 O O . PRO A 1 108 ? 9.408 8.889 -14.719 1.00 80.62 108 PRO A O 1
ATOM 806 N N . GLY A 1 109 ? 7.639 8.428 -16.040 1.00 68.75 109 GLY A N 1
ATOM 807 C CA . GLY A 1 109 ? 8.359 8.453 -17.311 1.00 68.75 109 GLY A CA 1
ATOM 808 C C . GLY A 1 109 ? 8.769 9.876 -17.704 1.00 68.75 109 GLY A C 1
ATOM 809 O O . GLY A 1 109 ? 8.075 10.839 -17.381 1.00 68.75 109 GLY A O 1
ATOM 810 N N . GLY A 1 110 ? 9.884 9.996 -18.429 1.00 69.19 110 GLY A N 1
ATOM 811 C CA . GLY A 1 110 ? 10.365 11.264 -18.988 1.00 69.19 110 GLY A CA 1
ATOM 812 C C . GLY A 1 110 ? 11.186 12.142 -18.031 1.00 69.19 110 GLY A C 1
ATOM 813 O O . GLY A 1 110 ? 11.668 11.685 -16.989 1.00 69.19 110 GLY A O 1
ATOM 814 N N . PHE A 1 111 ? 11.365 13.405 -18.436 1.00 62.41 111 PHE A N 1
ATOM 815 C CA . PHE A 1 111 ? 12.155 14.442 -17.751 1.00 62.41 111 PHE A CA 1
ATOM 816 C C . PHE A 1 111 ? 11.354 15.266 -16.730 1.00 62.41 111 PHE A C 1
ATOM 818 O O . PHE A 1 111 ? 11.857 16.263 -16.226 1.00 62.41 111 PHE A O 1
ATOM 825 N N . ASN A 1 112 ? 10.105 14.896 -16.435 1.00 64.31 112 ASN A N 1
ATOM 826 C CA . ASN A 1 112 ? 9.295 15.649 -15.481 1.00 64.31 112 ASN A CA 1
ATOM 827 C C . ASN A 1 112 ? 9.792 15.386 -14.050 1.00 64.31 112 ASN A C 1
ATOM 829 O O . ASN A 1 112 ? 9.576 14.298 -13.515 1.00 64.31 112 ASN A O 1
ATOM 833 N N . LEU A 1 113 ? 10.471 16.379 -13.473 1.00 65.19 113 LEU A N 1
ATOM 834 C CA . LEU A 1 113 ? 11.078 16.321 -12.141 1.00 65.19 113 LEU A CA 1
ATOM 835 C C . LEU A 1 113 ? 10.068 16.555 -11.006 1.00 65.19 113 LEU A C 1
ATOM 837 O O . LEU A 1 113 ? 10.345 16.173 -9.873 1.00 65.19 113 LEU A O 1
ATOM 841 N N . ASP A 1 114 ? 8.893 17.115 -11.306 1.00 75.19 114 ASP A N 1
ATOM 842 C CA . ASP A 1 114 ? 7.894 17.478 -10.291 1.00 75.19 114 ASP A CA 1
ATOM 843 C C . ASP A 1 114 ? 7.005 16.295 -9.889 1.00 75.19 114 ASP A C 1
ATOM 845 O O . ASP A 1 114 ? 6.321 16.319 -8.865 1.00 75.19 114 ASP A O 1
ATOM 849 N N . LYS A 1 115 ? 6.988 15.233 -10.700 1.00 79.06 115 LYS A N 1
ATOM 850 C CA . LYS A 1 115 ? 6.237 14.013 -10.399 1.00 79.06 115 LYS A CA 1
ATOM 851 C C . LYS A 1 115 ? 7.141 13.036 -9.656 1.00 79.06 115 LYS A C 1
ATOM 853 O O . LYS A 1 115 ? 8.236 12.725 -10.111 1.00 79.06 115 LYS A O 1
ATOM 858 N N . LEU A 1 116 ? 6.640 12.482 -8.553 1.00 81.00 116 LEU A N 1
ATOM 859 C CA . LEU A 1 116 ? 7.378 11.493 -7.759 1.00 81.00 116 LEU A CA 1
ATOM 860 C C . LEU A 1 116 ? 7.040 10.050 -8.141 1.00 81.00 116 LEU A C 1
ATOM 862 O O . LEU A 1 116 ? 7.931 9.207 -8.219 1.00 81.00 116 LEU A O 1
ATOM 866 N N . ALA A 1 117 ? 5.765 9.768 -8.411 1.00 88.25 117 ALA A N 1
ATOM 867 C CA . ALA A 1 117 ? 5.287 8.434 -8.751 1.00 88.25 117 ALA A CA 1
ATOM 868 C C . ALA A 1 117 ? 3.951 8.482 -9.499 1.00 88.25 117 ALA A C 1
ATOM 870 O O . ALA A 1 117 ? 3.240 9.488 -9.490 1.00 88.25 117 ALA A O 1
ATOM 871 N N . LYS A 1 118 ? 3.606 7.359 -10.122 1.00 89.94 118 LYS A N 1
ATOM 872 C CA . LYS A 1 118 ? 2.254 7.019 -10.561 1.00 89.94 118 LYS A CA 1
ATOM 873 C C . LYS A 1 118 ? 1.810 5.788 -9.786 1.00 89.94 118 LYS A C 1
ATOM 875 O O . LYS A 1 118 ? 2.577 4.833 -9.712 1.00 89.94 118 LYS A O 1
ATOM 880 N N . ILE A 1 119 ? 0.601 5.813 -9.241 1.00 92.25 119 ILE A N 1
ATOM 881 C CA . ILE A 1 119 ? -0.005 4.710 -8.488 1.00 92.25 119 ILE A CA 1
ATOM 882 C C . ILE A 1 119 ? -1.297 4.328 -9.210 1.00 92.25 119 ILE A C 1
ATOM 884 O O . ILE A 1 119 ? -2.017 5.213 -9.673 1.00 92.25 119 ILE A O 1
ATOM 888 N N . GLY A 1 120 ? -1.582 3.035 -9.319 1.00 91.06 120 GLY A N 1
ATOM 889 C CA . GLY A 1 120 ? -2.830 2.536 -9.879 1.00 91.06 120 GLY A CA 1
ATOM 890 C C . GLY A 1 120 ? -3.313 1.299 -9.139 1.00 91.06 120 GLY A C 1
ATOM 891 O O . GLY A 1 120 ? -2.535 0.376 -8.898 1.00 91.06 120 GLY A O 1
ATOM 892 N N . LEU A 1 121 ? -4.601 1.289 -8.802 1.00 91.00 121 LEU A N 1
ATOM 893 C CA . LEU A 1 121 ? -5.323 0.076 -8.437 1.00 91.00 121 LEU A CA 1
ATOM 894 C C . LEU A 1 121 ? -5.800 -0.585 -9.729 1.00 91.00 121 LEU A C 1
ATOM 896 O O . LEU A 1 121 ? -6.362 0.099 -10.588 1.00 91.00 121 LEU A O 1
ATOM 900 N N . LEU A 1 122 ? -5.514 -1.875 -9.881 1.00 87.62 122 LEU A N 1
ATOM 901 C CA . LEU A 1 122 ? -5.806 -2.628 -11.099 1.00 87.62 122 LEU A CA 1
ATOM 902 C C . LEU A 1 122 ? -7.252 -3.132 -11.093 1.00 87.62 122 LEU A C 1
ATOM 904 O O . LEU A 1 122 ? -7.873 -3.229 -10.036 1.00 87.62 122 LEU A O 1
ATOM 908 N N . ASP A 1 123 ? -7.786 -3.455 -12.270 1.00 81.44 123 ASP A N 1
ATOM 909 C CA . ASP A 1 123 ? -9.190 -3.865 -12.420 1.00 81.44 123 ASP A CA 1
ATOM 910 C C . ASP A 1 123 ? -9.529 -5.122 -11.606 1.00 81.44 123 ASP A C 1
ATOM 912 O O . ASP A 1 123 ? -10.592 -5.175 -10.995 1.00 81.44 123 ASP A O 1
ATOM 916 N N . SER A 1 124 ? -8.576 -6.046 -11.468 1.00 79.75 124 SER A N 1
ATOM 917 C CA . SER A 1 124 ? -8.647 -7.206 -10.567 1.00 79.75 124 SER A CA 1
ATOM 918 C C . SER A 1 124 ? -9.043 -6.838 -9.135 1.00 79.75 124 SER A C 1
ATOM 920 O O . SER A 1 124 ? -9.871 -7.496 -8.522 1.00 79.75 124 SER A O 1
ATOM 922 N N . ALA A 1 125 ? -8.504 -5.744 -8.593 1.00 81.31 125 ALA A N 1
ATOM 923 C CA . ALA A 1 125 ? -8.872 -5.270 -7.262 1.00 81.31 125 ALA A CA 1
ATOM 924 C C . ALA A 1 125 ? -10.296 -4.706 -7.207 1.00 81.31 125 ALA A C 1
ATOM 926 O O . ALA A 1 125 ? -10.988 -4.839 -6.198 1.00 81.31 125 ALA A O 1
ATOM 927 N N . ARG A 1 126 ? -10.728 -4.054 -8.292 1.00 78.19 126 ARG A N 1
ATOM 928 C CA . ARG A 1 126 ? -12.032 -3.385 -8.377 1.00 78.19 126 ARG A CA 1
ATOM 929 C C . ARG A 1 126 ? -13.183 -4.379 -8.430 1.00 78.19 126 ARG A C 1
ATOM 931 O O . ARG A 1 126 ? -14.254 -4.065 -7.922 1.00 78.19 126 ARG A O 1
ATOM 938 N N . GLU A 1 127 ? -12.956 -5.564 -8.994 1.00 85.25 127 GLU A N 1
ATOM 939 C CA . GLU A 1 127 ? -13.945 -6.649 -9.040 1.00 85.25 127 GLU A CA 1
ATOM 940 C C . GLU A 1 127 ? -14.408 -7.081 -7.643 1.00 85.25 127 GLU A C 1
ATOM 942 O O . GLU A 1 127 ? -15.573 -7.431 -7.463 1.00 85.25 127 GLU A O 1
ATOM 947 N N . TYR A 1 128 ? -13.531 -7.002 -6.640 1.00 86.31 128 TYR A N 1
ATOM 948 C CA . TYR A 1 128 ? -13.866 -7.409 -5.278 1.00 86.31 128 TYR A CA 1
ATOM 949 C C . TYR A 1 128 ? -14.693 -6.385 -4.497 1.00 86.31 128 TYR A C 1
ATOM 951 O O . TYR A 1 128 ? -15.323 -6.748 -3.505 1.00 86.31 128 TYR A O 1
ATOM 959 N N . GLY A 1 129 ? -14.679 -5.108 -4.892 1.00 85.19 129 GLY A N 1
ATOM 960 C CA . GLY A 1 129 ? -15.441 -4.065 -4.201 1.00 85.19 129 GLY A CA 1
ATOM 961 C C . GLY A 1 129 ? -15.093 -3.904 -2.713 1.00 85.19 129 GLY A C 1
ATOM 962 O O . GLY A 1 129 ? -15.966 -3.554 -1.925 1.00 85.19 129 GLY A O 1
ATOM 963 N N . TRP A 1 130 ? -13.833 -4.133 -2.317 1.00 89.69 130 TRP A N 1
ATOM 964 C CA . TRP A 1 130 ? -13.357 -4.094 -0.919 1.00 89.69 130 TRP A CA 1
ATOM 965 C C . TRP A 1 130 ? -13.478 -2.735 -0.205 1.00 89.69 130 TRP A C 1
ATOM 967 O O . TRP A 1 130 ? -13.201 -2.625 0.991 1.00 89.69 130 TRP A O 1
ATOM 977 N N . GLY A 1 131 ? -13.929 -1.712 -0.924 1.00 90.12 131 GLY A N 1
ATOM 978 C CA . GLY A 1 131 ? -14.299 -0.419 -0.375 1.00 90.12 131 GLY A CA 1
ATOM 979 C C . GLY A 1 131 ? -13.128 0.542 -0.194 1.00 90.12 131 GLY A C 1
ATOM 980 O O . GLY A 1 131 ? -11.949 0.188 -0.236 1.00 90.12 131 GLY A O 1
ATOM 981 N N . GLU A 1 132 ? -13.487 1.800 0.057 1.00 90.94 132 GLU A N 1
ATOM 982 C CA . GLU A 1 132 ? -12.556 2.931 0.108 1.00 90.94 132 GLU A CA 1
ATOM 983 C C . GLU A 1 132 ? -11.444 2.747 1.150 1.00 90.94 132 GLU A C 1
ATOM 985 O O . GLU A 1 132 ? -10.300 3.133 0.928 1.00 90.94 132 GLU A O 1
ATOM 990 N N . ARG A 1 133 ? -11.743 2.120 2.292 1.00 92.44 133 ARG A N 1
ATOM 991 C CA . ARG A 1 133 ? -10.753 1.917 3.358 1.00 92.44 133 ARG A CA 1
ATOM 992 C C . ARG A 1 133 ? -9.602 1.015 2.907 1.00 92.44 133 ARG A C 1
ATOM 994 O O . ARG A 1 133 ? -8.453 1.241 3.300 1.00 92.44 133 ARG A O 1
ATOM 1001 N N . TRP A 1 134 ? -9.887 -0.002 2.097 1.00 94.19 134 TRP A N 1
ATOM 1002 C CA . TRP A 1 134 ? -8.847 -0.842 1.512 1.00 94.19 134 TRP A CA 1
ATOM 1003 C C . TRP A 1 134 ? -8.059 -0.054 0.460 1.00 94.19 134 TRP A C 1
ATOM 1005 O O . TRP A 1 134 ? -6.829 -0.010 0.538 1.00 94.19 134 TRP A O 1
ATOM 1015 N N . ASP A 1 135 ? -8.748 0.677 -0.422 1.00 93.06 135 ASP A N 1
ATOM 1016 C CA . ASP A 1 135 ? -8.111 1.512 -1.449 1.00 93.06 135 ASP A CA 1
ATOM 1017 C C . ASP A 1 135 ? -7.122 2.519 -0.839 1.00 93.06 135 ASP A C 1
ATOM 1019 O O . ASP A 1 135 ? -5.975 2.643 -1.278 1.00 93.06 135 ASP A O 1
ATOM 1023 N N . VAL A 1 136 ? -7.537 3.213 0.223 1.00 93.56 136 VAL A N 1
ATOM 1024 C CA . VAL A 1 136 ? -6.706 4.193 0.934 1.00 93.56 136 VAL A CA 1
ATOM 1025 C C . VAL A 1 136 ? -5.519 3.517 1.612 1.00 93.56 136 VAL A C 1
ATOM 1027 O O . VAL A 1 136 ? -4.414 4.054 1.569 1.00 93.56 136 VAL A O 1
ATOM 1030 N N . THR A 1 137 ? -5.705 2.324 2.184 1.00 95.62 137 THR A N 1
ATOM 1031 C CA . THR A 1 137 ? -4.608 1.550 2.791 1.00 95.62 137 THR A CA 1
ATOM 1032 C C . THR A 1 137 ? -3.543 1.201 1.751 1.00 95.62 137 THR A C 1
ATOM 1034 O O . THR A 1 137 ? -2.349 1.388 1.994 1.00 95.62 137 THR A O 1
ATOM 1037 N N . VAL A 1 138 ? -3.964 0.764 0.561 1.00 95.31 138 VAL A N 1
ATOM 1038 C CA . VAL A 1 138 ? -3.071 0.471 -0.569 1.00 95.31 138 VAL A CA 1
ATOM 1039 C C . VAL A 1 138 ? -2.327 1.727 -1.020 1.00 95.31 138 VAL A C 1
ATOM 1041 O O . VAL A 1 138 ? -1.106 1.694 -1.192 1.00 95.31 138 VAL A O 1
ATOM 1044 N N . VAL A 1 139 ? -3.034 2.849 -1.177 1.00 94.56 139 VAL A N 1
ATOM 1045 C CA . VAL A 1 139 ? -2.431 4.125 -1.588 1.00 94.56 139 VAL A CA 1
ATOM 1046 C C . VAL A 1 139 ? -1.417 4.617 -0.555 1.00 94.56 139 VAL A C 1
ATOM 1048 O O . VAL A 1 139 ? -0.303 4.984 -0.931 1.00 94.56 139 VAL A O 1
ATOM 1051 N N . ILE A 1 140 ? -1.750 4.583 0.736 1.00 95.25 140 ILE A N 1
ATOM 1052 C CA . ILE A 1 140 ? -0.830 4.976 1.810 1.00 95.25 140 ILE A CA 1
ATOM 1053 C C . ILE A 1 140 ? 0.384 4.044 1.855 1.00 95.25 140 ILE A C 1
ATOM 1055 O O . ILE A 1 140 ? 1.510 4.525 1.979 1.00 95.25 140 ILE A O 1
ATOM 1059 N N . GLY A 1 141 ? 0.188 2.734 1.681 1.00 95.44 141 GLY A N 1
ATOM 1060 C CA . GLY A 1 141 ? 1.284 1.771 1.584 1.00 95.44 141 GLY A CA 1
ATOM 1061 C C . GLY A 1 141 ? 2.245 2.099 0.439 1.00 95.44 141 GLY A C 1
ATOM 1062 O O . GLY A 1 141 ? 3.457 2.140 0.642 1.00 95.44 141 GLY A O 1
ATOM 1063 N N . ALA A 1 142 ? 1.723 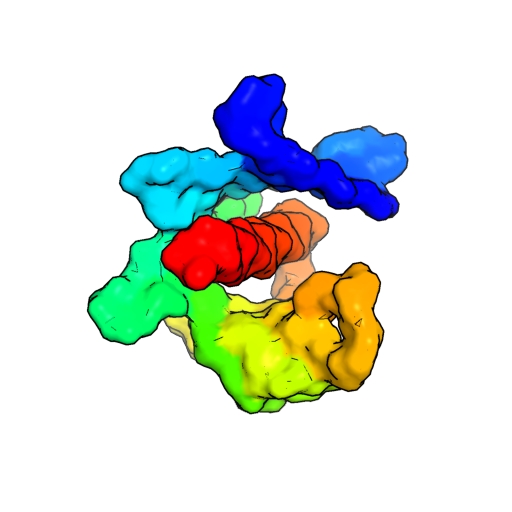2.424 -0.747 1.00 94.81 142 ALA A N 1
ATOM 1064 C CA . ALA A 1 142 ? 2.549 2.869 -1.868 1.00 94.81 142 ALA A CA 1
ATOM 1065 C C . ALA A 1 142 ? 3.295 4.179 -1.549 1.00 94.81 142 ALA A C 1
ATOM 1067 O O . ALA A 1 142 ? 4.506 4.257 -1.764 1.00 94.81 142 ALA A O 1
ATOM 1068 N N . LEU A 1 143 ? 2.607 5.188 -0.997 1.00 94.00 143 LEU A N 1
ATOM 1069 C CA . LEU A 1 143 ? 3.210 6.470 -0.605 1.00 94.00 143 LEU A CA 1
ATOM 1070 C C . LEU A 1 143 ? 4.333 6.290 0.421 1.00 94.00 143 LEU A C 1
ATOM 1072 O O . LEU A 1 143 ? 5.391 6.902 0.280 1.00 94.00 143 LEU A O 1
ATOM 1076 N N . ALA A 1 144 ? 4.139 5.413 1.407 1.00 93.38 144 ALA A N 1
ATOM 1077 C CA . ALA A 1 144 ? 5.152 5.077 2.397 1.00 93.38 144 ALA A CA 1
ATOM 1078 C C . ALA A 1 144 ? 6.425 4.521 1.745 1.00 93.38 144 ALA A C 1
ATOM 1080 O O . ALA A 1 144 ? 7.531 4.932 2.096 1.00 93.38 144 ALA A O 1
ATOM 1081 N N . LEU A 1 145 ? 6.291 3.624 0.764 1.00 92.69 145 LEU A N 1
ATOM 1082 C CA . LEU A 1 145 ? 7.437 3.057 0.048 1.00 92.69 145 LEU A CA 1
ATOM 1083 C C . LEU A 1 145 ? 8.144 4.085 -0.837 1.00 92.69 145 LEU A C 1
ATOM 1085 O O . LEU A 1 145 ? 9.375 4.140 -0.842 1.00 92.69 145 LEU A O 1
ATOM 1089 N N . ILE A 1 146 ? 7.378 4.919 -1.543 1.00 91.38 146 ILE A N 1
ATOM 1090 C CA . ILE A 1 146 ? 7.909 6.006 -2.376 1.00 91.38 146 ILE A CA 1
ATOM 1091 C C . ILE A 1 146 ? 8.716 6.986 -1.516 1.00 91.38 146 ILE A C 1
ATOM 1093 O O . ILE A 1 146 ? 9.832 7.368 -1.877 1.00 91.38 146 ILE A O 1
ATOM 1097 N N . GLU A 1 147 ? 8.178 7.370 -0.359 1.00 89.50 147 GLU A N 1
ATOM 1098 C CA . GLU A 1 147 ? 8.837 8.295 0.558 1.00 89.50 147 GLU A CA 1
ATOM 1099 C C . GLU A 1 147 ? 10.074 7.670 1.215 1.00 89.50 147 GLU A C 1
ATOM 1101 O O . GLU A 1 147 ? 11.112 8.329 1.297 1.00 89.50 147 GLU A O 1
ATOM 1106 N N . LYS A 1 148 ? 10.026 6.391 1.615 1.00 87.31 148 LYS A N 1
ATOM 1107 C CA . LYS A 1 148 ? 11.217 5.665 2.091 1.00 87.31 148 LYS A CA 1
ATOM 1108 C C . LYS A 1 148 ? 12.329 5.678 1.047 1.00 87.31 148 LYS A C 1
ATOM 1110 O O . LYS A 1 148 ? 13.457 6.043 1.368 1.00 87.31 148 LYS A O 1
ATOM 1115 N N . GLU A 1 149 ? 12.016 5.357 -0.210 1.00 86.56 149 GLU A N 1
ATOM 1116 C CA . GLU A 1 149 ? 12.999 5.385 -1.298 1.00 86.56 149 GLU A CA 1
ATOM 1117 C C . GLU A 1 149 ? 13.559 6.798 -1.534 1.00 86.56 149 GLU A C 1
ATOM 1119 O O . GLU A 1 149 ? 14.758 6.967 -1.772 1.00 86.56 149 GLU A O 1
ATOM 1124 N N . ARG A 1 150 ? 12.721 7.837 -1.436 1.00 84.94 150 ARG A N 1
ATOM 1125 C CA . ARG A 1 150 ? 13.163 9.236 -1.520 1.00 84.94 150 ARG A CA 1
ATOM 1126 C C . ARG A 1 150 ? 14.132 9.595 -0.387 1.00 84.94 150 ARG A C 1
ATOM 1128 O O . ARG A 1 150 ? 15.192 10.152 -0.662 1.00 84.94 150 ARG A O 1
ATOM 1135 N N . ARG A 1 151 ? 13.810 9.242 0.864 1.00 84.31 151 ARG A N 1
ATOM 1136 C CA . ARG A 1 151 ? 14.675 9.490 2.034 1.00 84.31 151 ARG A CA 1
ATOM 1137 C C . ARG A 1 151 ? 16.011 8.761 1.911 1.00 84.31 151 ARG A C 1
ATOM 1139 O O . ARG A 1 151 ? 17.051 9.372 2.137 1.00 84.31 151 ARG A O 1
ATOM 1146 N N . THR A 1 152 ? 16.006 7.496 1.485 1.00 83.81 152 THR A N 1
ATOM 1147 C CA . THR A 1 152 ? 17.243 6.734 1.256 1.00 83.81 152 THR A CA 1
ATOM 1148 C C . THR A 1 152 ? 18.121 7.383 0.186 1.00 83.81 152 THR A C 1
ATOM 1150 O O . THR A 1 152 ? 19.324 7.514 0.397 1.00 83.81 152 THR A O 1
ATOM 1153 N N . ARG A 1 153 ? 17.541 7.840 -0.934 1.00 79.81 153 ARG A N 1
ATOM 1154 C CA . ARG A 1 153 ? 18.294 8.539 -1.991 1.00 79.81 153 ARG A CA 1
ATOM 1155 C C . ARG A 1 153 ? 18.916 9.846 -1.502 1.00 79.81 153 ARG A C 1
ATOM 1157 O O . ARG A 1 153 ? 20.090 10.075 -1.768 1.00 79.81 153 ARG A O 1
ATOM 1164 N N . ASN A 1 154 ? 18.165 10.656 -0.758 1.00 80.06 154 ASN A N 1
ATOM 1165 C CA . ASN A 1 154 ? 18.669 11.918 -0.210 1.00 80.06 154 ASN A CA 1
ATOM 1166 C C . ASN A 1 154 ? 19.786 11.702 0.822 1.00 80.06 154 ASN A C 1
ATOM 1168 O O . ASN A 1 154 ? 20.760 12.446 0.857 1.00 80.06 154 ASN A O 1
ATOM 1172 N N . ASN A 1 155 ? 19.673 10.667 1.656 1.00 78.69 155 ASN A N 1
ATOM 1173 C CA . ASN A 1 155 ? 20.727 10.335 2.612 1.00 78.69 155 ASN A CA 1
ATOM 1174 C C . ASN A 1 155 ? 21.995 9.843 1.901 1.00 78.69 155 ASN A C 1
ATOM 1176 O O . ASN A 1 155 ? 23.092 10.211 2.304 1.00 78.69 155 ASN A O 1
ATOM 1180 N N . ALA A 1 156 ? 21.852 9.058 0.827 1.00 73.69 156 ALA A N 1
ATOM 1181 C CA . ALA A 1 156 ? 22.984 8.608 0.020 1.00 73.69 156 ALA A CA 1
ATOM 1182 C C . ALA A 1 156 ? 23.684 9.770 -0.706 1.00 73.69 156 ALA A C 1
ATOM 1184 O O . ALA A 1 156 ? 24.907 9.783 -0.763 1.00 73.69 156 ALA A O 1
ATOM 1185 N N . SER A 1 157 ? 22.937 10.758 -1.216 1.00 70.38 157 SER A N 1
ATOM 1186 C CA . SER A 1 157 ? 23.532 11.947 -1.843 1.00 70.38 157 SER A CA 1
ATOM 1187 C C . SER A 1 157 ? 24.229 12.872 -0.847 1.00 70.38 157 SER A C 1
ATOM 1189 O O . SER A 1 157 ? 25.194 13.517 -1.218 1.00 70.38 157 SER A O 1
ATOM 1191 N N . ASN A 1 158 ? 23.754 12.944 0.400 1.00 62.28 158 ASN A N 1
ATOM 1192 C CA . ASN A 1 158 ? 24.384 13.757 1.447 1.00 62.28 158 ASN A CA 1
ATOM 1193 C C . ASN A 1 158 ? 25.636 13.099 2.052 1.00 62.28 158 ASN A C 1
ATOM 1195 O O . ASN A 1 158 ? 26.381 13.758 2.772 1.00 62.28 158 ASN A O 1
ATOM 1199 N N . ALA A 1 159 ? 25.826 11.798 1.821 1.00 56.94 159 ALA A N 1
ATOM 1200 C CA . ALA A 1 159 ? 26.980 11.033 2.287 1.00 56.94 159 ALA A CA 1
ATOM 1201 C C . ALA A 1 159 ? 28.102 10.919 1.234 1.00 56.94 159 ALA A C 1
ATOM 1203 O O . ALA A 1 159 ? 29.141 10.332 1.538 1.00 56.94 159 ALA A O 1
ATOM 1204 N N . ALA A 1 160 ? 27.876 11.430 0.018 1.00 51.81 160 ALA A N 1
ATOM 1205 C CA . ALA A 1 160 ? 28.823 11.464 -1.098 1.00 51.81 160 ALA A CA 1
ATOM 1206 C C . ALA A 1 160 ? 29.427 12.865 -1.253 1.00 51.81 160 ALA A C 1
ATOM 1208 O O . ALA A 1 160 ? 30.617 12.935 -1.632 1.00 51.81 160 ALA A O 1
#

Organism: Monilinia fructicola (NCBI:txid38448)